Protein AF-A0A953N5P9-F1 (afdb_monomer_lite)

pLDDT: mean 90.82, std 10.81, range [41.5, 98.44]

Radius of gyration: 14.84 Å; chains: 1; bounding box: 45×31×37 Å

Foldseek 3Di:
DPPLDPCQPDCVVVLLCCCVPNDPVSNVVSLVSLLVCVLVNVLSLLPPPDPVRSVSSLVRRQQERVADLVSVQVNQQDPSDDCVVDQWDFWPVRRIDHDVVLVSQCNRPHVVSVVSSCNGPVDD

Secondary structure (DSSP, 8-state):
------TTTTSHHHHHHHHHHS-HHHHHHHHHHHHHTHHHHHHHHHH---HHHHHHHIIIIIHHH---HHHHHHHHTSTTS-GGGSS-EE-TTS-EE-HHHHHHHTT-S-HHHHHHHHHHH---

Sequence (124 aa):
MSPKLDIAIQDTMDAIKILEEGGAEEKVSIINEIKVQMVDILNHFIDCTWGAHYMTLFNKMIIPYLDDPKVLQFVLNGPIIDDSKGNVFRGKSGTKMYKELYFYLMRVEAERIRDFLFIEFNRT

Structure (mmCIF, N/CA/C/O backbone):
data_AF-A0A953N5P9-F1
#
_entry.id   AF-A0A953N5P9-F1
#
loop_
_atom_site.group_PDB
_atom_site.id
_atom_site.type_symbol
_atom_site.label_atom_id
_atom_site.label_alt_id
_atom_site.label_comp_id
_atom_site.label_asym_id
_atom_site.label_entity_id
_atom_site.label_seq_id
_atom_site.pdbx_PDB_ins_code
_atom_site.Cartn_x
_atom_site.Cartn_y
_atom_site.Cartn_z
_atom_site.occupancy
_atom_site.B_iso_or_equiv
_atom_site.auth_seq_id
_atom_site.auth_comp_id
_atom_site.auth_asym_id
_atom_site.auth_atom_id
_atom_site.pdbx_PDB_model_num
ATOM 1 N N . MET A 1 1 ? -26.684 2.953 2.535 1.00 41.50 1 MET A N 1
ATOM 2 C CA . MET A 1 1 ? -25.291 3.065 2.063 1.00 41.50 1 MET A CA 1
ATOM 3 C C . MET A 1 1 ? -24.669 4.186 2.866 1.00 41.50 1 MET A C 1
ATOM 5 O O . MET A 1 1 ? -25.138 5.309 2.736 1.00 41.50 1 MET A O 1
ATOM 9 N N . SER A 1 2 ? -23.742 3.876 3.773 1.00 41.94 2 SER A N 1
ATOM 10 C CA . SER A 1 2 ? -22.963 4.918 4.452 1.00 41.94 2 SER A CA 1
ATOM 11 C C . SER A 1 2 ? -22.147 5.679 3.400 1.00 41.94 2 SER A C 1
ATOM 13 O O . SER A 1 2 ? -21.755 5.053 2.409 1.00 41.94 2 SER A O 1
ATOM 15 N N . PRO A 1 3 ? -21.933 6.997 3.546 1.00 48.09 3 PRO A N 1
ATOM 16 C CA . PRO A 1 3 ? -21.079 7.740 2.629 1.00 48.09 3 PRO A CA 1
ATOM 17 C C . PRO A 1 3 ? -19.710 7.060 2.592 1.00 48.09 3 PRO A C 1
ATOM 19 O O . PRO A 1 3 ? -19.132 6.781 3.641 1.00 48.09 3 PRO A O 1
ATOM 22 N N . LYS A 1 4 ? -19.234 6.728 1.392 1.00 63.53 4 LYS A N 1
ATOM 23 C CA . LYS A 1 4 ? -17.898 6.170 1.203 1.00 63.53 4 LYS A CA 1
ATOM 24 C C . LYS A 1 4 ? -16.922 7.320 1.464 1.00 63.53 4 LYS A C 1
ATOM 26 O O . LYS A 1 4 ? -16.944 8.281 0.701 1.00 63.53 4 LYS A O 1
ATOM 31 N N . LEU A 1 5 ? -16.177 7.268 2.568 1.00 72.75 5 LEU A N 1
ATOM 32 C CA . LEU A 1 5 ? -15.140 8.263 2.867 1.00 72.75 5 LEU A CA 1
ATOM 33 C C . LEU A 1 5 ? -14.090 8.220 1.753 1.00 72.75 5 LEU A C 1
ATOM 35 O O . LEU A 1 5 ? -13.732 7.132 1.325 1.00 72.75 5 LEU A O 1
ATOM 39 N N . ASP A 1 6 ? -13.579 9.349 1.285 1.00 80.94 6 ASP A N 1
ATOM 40 C CA . ASP A 1 6 ? -12.410 9.389 0.401 1.00 80.94 6 ASP A CA 1
ATOM 41 C C . ASP A 1 6 ? -11.151 9.538 1.260 1.00 80.94 6 ASP A C 1
ATOM 43 O O . ASP A 1 6 ? -10.611 10.632 1.451 1.00 80.94 6 ASP A O 1
ATOM 47 N N . ILE A 1 7 ? -10.701 8.417 1.837 1.00 81.00 7 ILE A N 1
ATOM 48 C CA . ILE A 1 7 ? -9.601 8.400 2.814 1.00 81.00 7 ILE A CA 1
ATOM 49 C C . ILE A 1 7 ? -8.280 8.820 2.165 1.00 81.00 7 ILE A C 1
ATOM 51 O O . ILE A 1 7 ? -7.410 9.369 2.843 1.00 81.00 7 ILE A O 1
ATOM 55 N N . ALA A 1 8 ? -8.111 8.573 0.866 1.00 75.38 8 ALA A N 1
ATOM 56 C CA . ALA A 1 8 ? -6.875 8.871 0.156 1.00 75.38 8 ALA A CA 1
ATOM 57 C C . ALA A 1 8 ? -6.668 10.382 -0.044 1.00 75.38 8 ALA A C 1
ATOM 59 O O . ALA A 1 8 ? -5.523 10.848 -0.025 1.00 75.38 8 ALA A O 1
ATOM 60 N N . ILE A 1 9 ? -7.752 11.148 -0.206 1.00 75.06 9 ILE A N 1
ATOM 61 C CA . ILE A 1 9 ? -7.673 12.537 -0.670 1.00 75.06 9 ILE A CA 1
ATOM 62 C C . ILE A 1 9 ? -8.207 13.530 0.363 1.00 75.06 9 ILE A C 1
ATOM 64 O O . ILE A 1 9 ? -7.490 14.465 0.720 1.00 75.06 9 ILE A O 1
ATOM 68 N N . GLN A 1 10 ? -9.442 13.357 0.836 1.00 77.94 10 GLN A N 1
ATOM 69 C CA . GLN A 1 10 ? -10.153 14.407 1.576 1.00 77.94 10 GLN A CA 1
ATOM 70 C C . GLN A 1 10 ? -10.390 14.054 3.046 1.00 77.94 10 GLN A C 1
ATOM 72 O O . GLN A 1 10 ? -10.269 14.920 3.912 1.00 77.94 10 GLN A O 1
ATOM 77 N N . ASP A 1 11 ? -10.613 12.774 3.337 1.00 86.12 11 ASP A N 1
ATOM 78 C CA . ASP A 1 11 ? -11.067 12.308 4.650 1.00 86.12 11 ASP A CA 1
ATOM 79 C C . ASP A 1 11 ? -9.939 11.646 5.464 1.00 86.12 11 ASP A C 1
ATOM 81 O O . ASP A 1 11 ? -10.182 10.995 6.482 1.00 86.12 11 ASP A O 1
ATOM 85 N N . THR A 1 12 ? -8.675 11.817 5.046 1.00 87.44 12 THR A N 1
ATOM 86 C CA . THR A 1 12 ? -7.506 11.235 5.731 1.00 87.44 12 THR A CA 1
ATOM 87 C C . THR A 1 12 ? -7.461 11.621 7.211 1.00 87.44 12 THR A C 1
ATOM 89 O O . THR A 1 12 ? -7.196 10.776 8.065 1.00 87.44 12 THR A O 1
ATOM 92 N N . MET A 1 13 ? -7.724 12.891 7.533 1.00 90.44 13 MET A N 1
ATOM 93 C CA . MET A 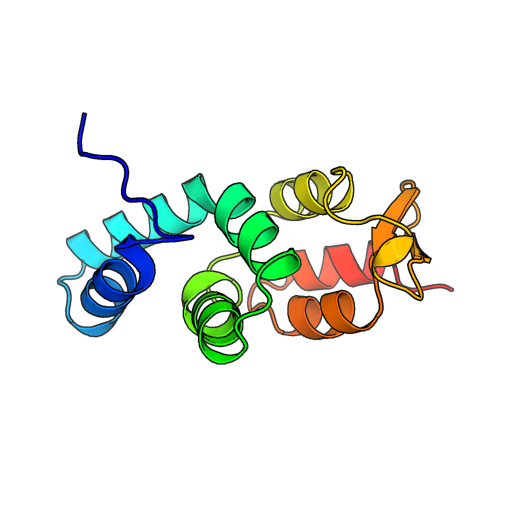1 13 ? -7.651 13.393 8.910 1.00 90.44 13 MET A CA 1
ATOM 94 C C . MET A 1 13 ? -8.793 12.872 9.786 1.00 90.44 13 MET A C 1
ATOM 96 O O . MET A 1 13 ? -8.557 12.550 10.949 1.00 90.44 13 MET A O 1
ATOM 100 N N . ASP A 1 14 ? -9.994 12.725 9.228 1.00 91.50 14 ASP A N 1
ATOM 101 C CA . ASP A 1 14 ? -11.136 12.150 9.943 1.00 91.50 14 ASP A CA 1
ATOM 102 C C . ASP A 1 14 ? -10.893 10.668 10.245 1.00 91.50 14 ASP A C 1
ATOM 104 O O . ASP A 1 14 ? -11.099 10.218 11.374 1.00 91.50 14 ASP A O 1
ATOM 108 N N . ALA A 1 15 ? -10.348 9.925 9.276 1.00 92.12 15 ALA A N 1
ATOM 109 C CA . ALA A 1 15 ? -9.941 8.540 9.480 1.00 92.12 15 ALA A CA 1
ATOM 110 C C . ALA A 1 15 ? -8.881 8.413 10.590 1.00 92.12 15 ALA A C 1
ATOM 112 O O . ALA A 1 15 ? -9.010 7.559 11.468 1.00 92.12 15 ALA A O 1
ATOM 113 N N . ILE A 1 16 ? -7.863 9.284 10.602 1.00 92.94 16 ILE A N 1
ATOM 114 C CA . ILE A 1 16 ? -6.832 9.305 11.657 1.00 92.94 16 ILE A CA 1
ATOM 115 C C . ILE A 1 16 ? -7.449 9.601 13.019 1.00 92.94 16 ILE A C 1
ATOM 117 O O . ILE A 1 16 ? -7.143 8.908 13.988 1.00 92.94 16 ILE A O 1
ATOM 121 N N . LYS A 1 17 ? -8.346 10.585 13.096 1.00 93.75 17 LYS A N 1
ATOM 122 C CA . LYS A 1 17 ? -9.017 10.931 14.346 1.00 93.75 17 LYS A CA 1
ATOM 123 C C . LYS A 1 17 ? -9.781 9.735 14.917 1.00 93.75 17 LYS A C 1
ATOM 125 O O . LYS A 1 17 ? -9.650 9.442 16.100 1.00 93.75 17 LYS A O 1
ATOM 130 N N . ILE A 1 18 ? -10.518 8.997 14.084 1.00 93.31 18 ILE A N 1
ATOM 131 C CA . ILE A 1 18 ? -11.227 7.783 14.521 1.00 93.31 18 ILE A CA 1
ATOM 132 C C . ILE A 1 18 ? -10.234 6.702 14.977 1.00 93.31 18 ILE A C 1
ATOM 134 O O . ILE A 1 18 ? -10.443 6.070 16.013 1.00 93.31 18 ILE A O 1
ATOM 138 N N . LEU A 1 19 ? -9.131 6.500 14.250 1.00 94.19 19 LEU A N 1
ATOM 139 C CA . LEU A 1 19 ? -8.094 5.532 14.628 1.00 94.19 19 LEU A CA 1
ATOM 140 C C . LEU A 1 19 ? -7.455 5.845 15.989 1.00 94.19 19 LEU A C 1
ATOM 142 O O . LEU A 1 19 ? -7.158 4.927 16.760 1.00 94.19 19 LEU A O 1
ATOM 146 N N . GLU A 1 20 ? -7.247 7.121 16.301 1.00 94.25 20 GLU A N 1
ATOM 147 C CA . GLU A 1 20 ? -6.598 7.563 17.536 1.00 94.25 20 GLU A CA 1
ATOM 148 C C . GLU A 1 20 ? -7.592 7.613 18.704 1.00 94.25 20 GLU A C 1
ATOM 150 O O . GLU A 1 20 ? -7.361 6.981 19.740 1.00 94.25 20 GLU A O 1
ATOM 155 N N . GLU A 1 21 ? -8.743 8.253 18.505 1.00 95.88 21 GLU A N 1
ATOM 156 C CA . GLU A 1 21 ? -9.667 8.663 19.571 1.00 95.88 21 GLU A CA 1
ATOM 157 C C . GLU A 1 21 ? -10.978 7.860 19.613 1.00 95.88 21 GLU A C 1
ATOM 159 O O . GLU A 1 21 ? -11.671 7.883 20.629 1.00 95.88 21 GLU A O 1
ATOM 164 N N . GLY A 1 22 ? -11.329 7.153 18.534 1.00 93.12 22 GLY A N 1
ATOM 165 C CA . GLY A 1 22 ? -12.621 6.474 18.392 1.00 93.12 22 GLY A CA 1
ATOM 166 C C . GLY A 1 22 ? -12.824 5.283 19.333 1.00 93.12 22 GLY A C 1
ATOM 167 O O . GLY A 1 22 ? -11.883 4.717 19.896 1.00 93.12 22 GLY A O 1
ATOM 168 N N . GLY A 1 23 ? -14.077 4.856 19.480 1.00 95.25 23 GLY A N 1
ATOM 169 C CA . GLY A 1 23 ? -14.431 3.619 20.175 1.00 95.25 23 GLY A CA 1
ATOM 170 C C . GLY A 1 23 ? -13.974 2.367 19.415 1.00 95.25 23 GLY A C 1
ATOM 171 O O . GLY A 1 23 ? -13.660 2.416 18.227 1.00 95.25 23 GLY A O 1
ATOM 172 N N . ALA A 1 24 ? -13.959 1.208 20.080 1.00 95.81 24 ALA A N 1
ATOM 173 C CA . ALA A 1 24 ? -13.504 -0.046 19.465 1.00 95.81 24 ALA A CA 1
ATOM 174 C C . ALA A 1 24 ? -14.269 -0.396 18.171 1.00 95.81 24 ALA A C 1
ATOM 176 O O . ALA A 1 24 ? -13.655 -0.792 17.183 1.00 95.81 24 ALA A O 1
ATOM 177 N N . GLU A 1 25 ? -15.590 -0.204 18.155 1.00 95.19 25 GLU A N 1
ATOM 178 C CA . GLU A 1 25 ? -16.430 -0.464 16.978 1.00 95.19 25 GLU A CA 1
ATOM 179 C C . GLU A 1 25 ? -16.124 0.498 15.821 1.00 95.19 25 GLU A C 1
ATOM 181 O O . GLU A 1 25 ? -15.988 0.066 14.676 1.00 95.19 25 GLU A O 1
ATOM 186 N N . GLU A 1 26 ? -15.931 1.786 16.118 1.00 92.69 26 GLU A N 1
ATOM 187 C CA . GLU A 1 26 ? -15.573 2.800 15.120 1.00 92.69 26 GLU A CA 1
ATOM 188 C C . GLU A 1 26 ? -14.191 2.516 14.521 1.00 92.69 26 GLU A C 1
ATOM 190 O O . GLU A 1 26 ? -14.022 2.579 13.302 1.00 92.69 26 GLU A O 1
ATOM 195 N N . LYS A 1 27 ? -13.223 2.112 15.358 1.00 94.88 27 LYS A N 1
ATOM 196 C CA . LYS A 1 27 ? -11.885 1.701 14.911 1.00 94.88 27 LYS A CA 1
ATOM 197 C C . LYS A 1 27 ? -11.945 0.493 13.980 1.00 94.88 27 LYS A C 1
ATOM 199 O O . LYS A 1 27 ? -11.308 0.497 12.932 1.00 94.88 27 LYS A O 1
ATOM 204 N N . VAL A 1 28 ? -12.728 -0.531 14.320 1.00 95.56 28 VAL A N 1
ATOM 205 C CA . VAL A 1 28 ? -12.913 -1.695 13.438 1.00 95.56 28 VAL A CA 1
ATOM 206 C C . VAL A 1 28 ? -13.543 -1.272 12.111 1.00 95.56 28 VAL A C 1
ATOM 208 O O . VAL A 1 28 ? -13.087 -1.702 11.051 1.00 95.56 28 VAL A O 1
ATOM 211 N N . SER A 1 29 ? -14.554 -0.402 12.156 1.00 93.94 29 SER A N 1
ATOM 212 C CA . SER A 1 29 ? -1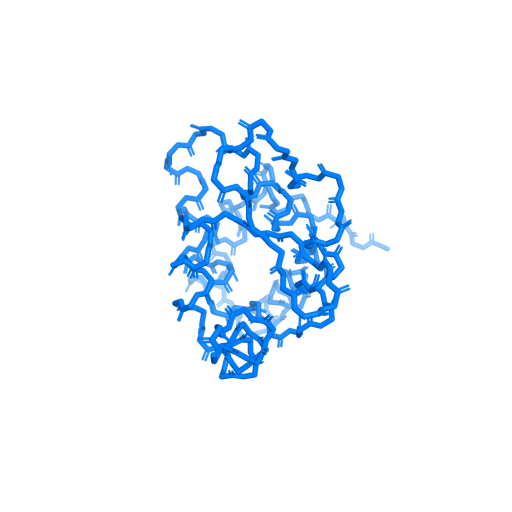5.213 0.103 10.952 1.00 93.94 29 SER A CA 1
ATOM 213 C C . SER A 1 29 ? -14.240 0.852 10.040 1.00 93.94 29 SER A C 1
ATOM 215 O O . SER A 1 29 ? -14.183 0.551 8.848 1.00 93.94 29 SER A O 1
ATOM 217 N N . ILE A 1 30 ? -13.445 1.787 10.575 1.00 94.88 30 ILE A N 1
ATOM 218 C CA . ILE A 1 30 ? -12.516 2.573 9.751 1.00 94.88 30 ILE A CA 1
ATOM 219 C C . ILE A 1 30 ? -11.358 1.723 9.217 1.00 94.88 30 ILE A C 1
ATOM 221 O O . ILE A 1 30 ? -10.964 1.894 8.069 1.00 94.88 30 ILE A O 1
ATOM 225 N N . ILE A 1 31 ? -10.857 0.748 9.987 1.00 96.00 31 ILE A N 1
ATOM 226 C CA . ILE A 1 31 ? -9.827 -0.191 9.511 1.00 96.00 31 ILE A CA 1
ATOM 227 C C . ILE A 1 31 ? -10.342 -0.993 8.314 1.00 96.00 31 ILE A C 1
ATOM 229 O O . ILE A 1 31 ? -9.622 -1.166 7.330 1.00 96.00 31 ILE A O 1
ATOM 233 N N . ASN A 1 32 ? -11.585 -1.473 8.375 1.00 95.19 32 ASN A N 1
ATOM 234 C CA . ASN A 1 32 ? -12.183 -2.195 7.256 1.00 95.19 32 ASN A CA 1
ATOM 235 C C . ASN A 1 32 ? -12.322 -1.299 6.020 1.00 95.19 32 ASN A C 1
ATOM 237 O O . ASN A 1 32 ? -12.003 -1.742 4.919 1.00 95.19 32 ASN A O 1
ATOM 241 N N . GLU A 1 33 ? -12.721 -0.040 6.199 1.00 94.44 33 GLU A N 1
ATOM 242 C CA . GLU A 1 33 ? -12.817 0.921 5.097 1.00 94.44 33 GLU A CA 1
ATOM 243 C C . GLU A 1 33 ? -11.443 1.204 4.464 1.00 94.44 33 GLU A C 1
ATOM 245 O O . GLU A 1 33 ? -11.303 1.147 3.243 1.00 94.44 33 GLU A O 1
ATOM 250 N N . ILE A 1 34 ? -10.398 1.393 5.281 1.00 95.62 34 ILE A N 1
ATOM 251 C CA . ILE A 1 34 ? -9.011 1.558 4.812 1.00 95.62 34 ILE A CA 1
ATOM 252 C C . ILE A 1 34 ? -8.577 0.360 3.963 1.00 95.62 34 ILE A C 1
ATOM 254 O O . ILE A 1 34 ? -7.998 0.536 2.892 1.00 95.62 34 ILE A O 1
ATOM 258 N N . LYS A 1 35 ? -8.868 -0.867 4.410 1.00 96.19 35 LYS A N 1
ATOM 259 C CA . LYS A 1 35 ? -8.518 -2.082 3.658 1.00 96.19 35 LYS A CA 1
ATOM 260 C C . LYS A 1 35 ? -9.279 -2.186 2.339 1.00 96.19 35 LYS A C 1
ATOM 262 O O . LYS A 1 35 ? -8.682 -2.551 1.328 1.00 96.19 35 LYS A O 1
ATOM 267 N N . VAL A 1 36 ? -10.565 -1.834 2.326 1.00 95.19 36 VAL A N 1
ATOM 268 C CA . VAL A 1 36 ? -11.386 -1.799 1.103 1.00 95.19 36 VAL A CA 1
ATOM 269 C C . VAL A 1 36 ? -10.845 -0.779 0.097 1.00 95.19 36 VAL A C 1
ATOM 271 O O . VAL A 1 36 ? -10.853 -1.046 -1.103 1.00 95.19 36 VAL A O 1
ATOM 274 N N . GLN A 1 37 ? -10.337 0.358 0.572 1.00 95.31 37 GLN A N 1
ATOM 275 C CA . GLN A 1 37 ? -9.785 1.433 -0.259 1.00 95.31 37 GLN A CA 1
ATOM 276 C C . GLN A 1 37 ? -8.273 1.337 -0.486 1.00 95.31 37 GLN A C 1
ATOM 278 O O . GLN A 1 37 ? -7.671 2.251 -1.044 1.00 95.31 37 GLN A O 1
ATOM 283 N N . MET A 1 38 ? -7.627 0.240 -0.082 1.00 97.44 38 MET A N 1
ATOM 284 C CA . MET A 1 38 ? -6.165 0.143 -0.093 1.00 97.44 38 MET A CA 1
ATOM 285 C C . MET A 1 38 ? -5.556 0.338 -1.493 1.00 97.44 38 MET A C 1
ATOM 287 O O . MET A 1 38 ? -4.465 0.886 -1.615 1.00 97.44 38 MET A O 1
ATOM 291 N N . VAL A 1 39 ? -6.269 -0.049 -2.557 1.00 96.50 39 VAL A N 1
ATOM 292 C CA . VAL A 1 39 ? -5.859 0.227 -3.947 1.00 96.50 39 VAL A CA 1
ATOM 293 C C . VAL A 1 39 ? -5.764 1.733 -4.209 1.00 96.50 39 VAL A C 1
ATOM 295 O O . VAL A 1 39 ? -4.747 2.200 -4.718 1.00 96.50 39 VAL A O 1
ATOM 298 N N . ASP A 1 40 ? -6.793 2.493 -3.832 1.00 95.38 40 ASP A N 1
ATOM 299 C CA . ASP A 1 40 ? -6.859 3.942 -4.047 1.00 95.38 40 ASP A CA 1
ATOM 300 C C . ASP A 1 40 ? -5.825 4.672 -3.180 1.00 95.38 40 ASP A C 1
ATOM 302 O O . ASP A 1 40 ? -5.115 5.553 -3.663 1.00 95.38 40 ASP A O 1
ATOM 306 N N . ILE A 1 41 ? -5.653 4.231 -1.928 1.00 96.31 41 ILE A N 1
ATOM 307 C CA . ILE A 1 41 ? -4.633 4.749 -1.005 1.00 96.31 41 ILE A CA 1
ATOM 308 C C . ILE A 1 41 ? -3.221 4.538 -1.569 1.00 96.31 41 ILE A C 1
ATOM 310 O O . ILE A 1 41 ? -2.405 5.459 -1.530 1.00 96.31 41 ILE A O 1
ATOM 314 N N . LEU A 1 42 ? -2.918 3.349 -2.103 1.00 97.31 42 LEU A N 1
ATOM 315 C CA . LEU A 1 42 ? -1.609 3.058 -2.694 1.00 97.31 42 LEU A CA 1
ATOM 316 C C . LEU A 1 42 ? -1.363 3.852 -3.977 1.00 97.31 42 LEU A C 1
ATOM 318 O O . LEU A 1 42 ? -0.276 4.401 -4.143 1.00 97.31 42 LEU A O 1
ATOM 322 N N . ASN A 1 43 ? -2.360 3.938 -4.860 1.00 95.69 43 ASN A N 1
ATOM 323 C CA . ASN A 1 43 ? -2.273 4.754 -6.069 1.00 95.69 43 ASN A CA 1
ATOM 324 C C . ASN A 1 43 ? -1.975 6.214 -5.713 1.00 95.69 43 ASN A C 1
ATOM 326 O O . ASN A 1 43 ? -1.013 6.793 -6.217 1.00 95.69 43 ASN A O 1
ATOM 330 N N . HIS A 1 44 ? -2.739 6.786 -4.778 1.00 94.44 44 HIS A N 1
ATOM 331 C CA . HIS A 1 44 ? -2.519 8.157 -4.331 1.00 94.44 44 HIS A CA 1
ATOM 332 C C . HIS A 1 44 ? -1.154 8.331 -3.670 1.00 94.44 44 HIS A C 1
ATOM 334 O O . HIS A 1 44 ? -0.463 9.295 -3.966 1.00 94.44 44 HIS A O 1
ATOM 340 N N . PHE A 1 45 ? -0.705 7.394 -2.833 1.00 95.25 45 PHE A N 1
ATOM 341 C CA . PHE A 1 45 ? 0.635 7.441 -2.241 1.00 95.25 45 PHE A CA 1
ATOM 342 C C . PHE A 1 45 ? 1.756 7.485 -3.297 1.00 95.25 45 PHE A C 1
ATOM 344 O O . PHE A 1 45 ? 2.721 8.224 -3.116 1.00 95.25 45 PHE A O 1
ATOM 351 N N . ILE A 1 46 ? 1.630 6.735 -4.397 1.00 94.12 46 ILE A N 1
ATOM 352 C CA . ILE A 1 46 ? 2.644 6.669 -5.467 1.00 94.12 46 ILE A CA 1
ATOM 353 C C . ILE A 1 46 ? 2.679 7.952 -6.323 1.00 94.12 46 ILE A C 1
ATOM 355 O O . ILE A 1 46 ? 3.744 8.331 -6.826 1.00 94.12 46 ILE A O 1
ATOM 359 N N . ASP A 1 47 ? 1.539 8.623 -6.504 1.00 92.50 47 ASP A N 1
ATOM 360 C CA . ASP A 1 47 ? 1.435 9.845 -7.319 1.00 92.50 47 ASP A CA 1
ATOM 361 C C . ASP A 1 47 ? 1.482 11.151 -6.522 1.00 92.50 47 ASP A C 1
ATOM 363 O O . ASP A 1 47 ? 1.775 12.209 -7.084 1.00 92.50 47 ASP A O 1
ATOM 367 N N . CYS A 1 48 ? 1.230 11.107 -5.215 1.00 90.56 48 CYS A N 1
ATOM 368 C CA . CYS A 1 48 ? 1.183 12.299 -4.386 1.00 90.56 48 CYS A CA 1
ATOM 369 C C . CYS A 1 48 ? 2.569 12.946 -4.265 1.00 90.56 48 CYS A C 1
ATOM 371 O O . CYS A 1 48 ? 3.524 12.366 -3.755 1.00 90.56 48 CYS A O 1
ATOM 373 N N . THR A 1 49 ? 2.659 14.209 -4.677 1.00 89.00 49 THR A N 1
ATOM 374 C CA . THR A 1 49 ? 3.882 15.020 -4.592 1.00 89.00 49 THR A CA 1
ATOM 375 C C . THR A 1 49 ? 3.991 15.804 -3.282 1.00 89.00 49 THR A C 1
ATOM 377 O O . THR A 1 49 ? 5.027 16.407 -2.994 1.00 89.00 49 THR A O 1
ATOM 380 N N . TRP A 1 50 ? 2.939 15.802 -2.454 1.00 91.69 50 TRP A N 1
ATOM 381 C CA . TRP A 1 50 ? 2.933 16.509 -1.180 1.00 91.69 50 TRP A CA 1
ATOM 382 C C . TRP A 1 50 ? 3.521 15.643 -0.060 1.00 91.69 50 TRP A C 1
ATOM 384 O O . TRP A 1 50 ? 2.833 14.822 0.545 1.00 91.69 50 TRP A O 1
ATOM 394 N N . GLY A 1 51 ? 4.799 15.903 0.244 1.00 88.50 51 GLY A N 1
ATOM 395 C CA . GLY A 1 51 ? 5.611 15.276 1.300 1.00 88.50 51 GLY A CA 1
ATOM 396 C C . GLY A 1 51 ? 4.856 14.826 2.550 1.00 88.50 51 GLY A C 1
ATOM 397 O O . GLY A 1 51 ? 4.856 13.653 2.919 1.00 88.50 51 GLY A O 1
ATOM 398 N N . ALA A 1 52 ? 4.214 15.785 3.218 1.00 90.50 52 ALA A N 1
ATOM 399 C CA . ALA A 1 52 ? 3.542 15.542 4.489 1.00 90.50 52 ALA A CA 1
ATOM 400 C C . ALA A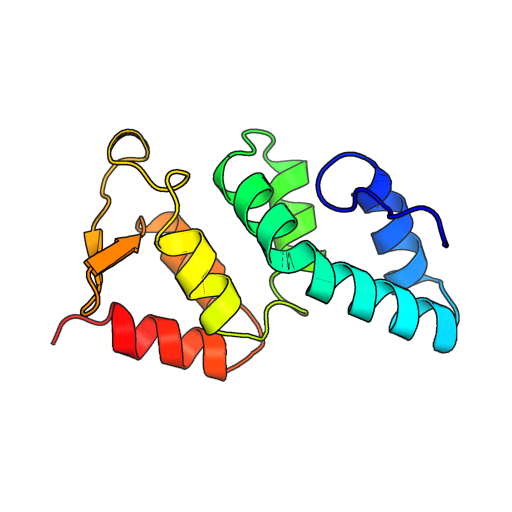 1 52 ? 2.339 14.595 4.349 1.00 90.50 52 ALA A C 1
ATOM 402 O O . ALA A 1 52 ? 2.113 13.758 5.224 1.00 90.50 52 ALA A O 1
ATOM 403 N N . HIS A 1 53 ? 1.590 14.697 3.248 1.00 90.94 53 HIS A N 1
ATOM 404 C CA . HIS A 1 53 ? 0.381 13.905 3.021 1.00 90.94 53 HIS A CA 1
ATOM 405 C C . HIS A 1 53 ? 0.701 12.447 2.729 1.00 90.94 53 HIS A C 1
ATOM 407 O O . HIS A 1 53 ? 0.207 11.563 3.429 1.00 90.94 53 HIS A O 1
ATOM 413 N N . TYR A 1 54 ? 1.589 12.176 1.766 1.00 90.12 54 TYR A N 1
ATOM 414 C CA . TYR A 1 54 ? 1.926 10.791 1.434 1.00 90.12 54 TYR A CA 1
ATOM 415 C C . TYR A 1 54 ? 2.616 10.088 2.610 1.00 90.12 54 TYR A C 1
ATOM 417 O O . TYR A 1 54 ? 2.356 8.913 2.855 1.00 90.12 54 TYR A O 1
ATOM 425 N N . MET A 1 55 ? 3.435 10.797 3.400 1.00 94.75 55 MET A N 1
ATOM 426 C CA . MET A 1 55 ? 4.042 10.222 4.606 1.00 94.75 55 MET A CA 1
ATOM 427 C C . MET A 1 55 ? 3.006 9.920 5.688 1.00 94.75 55 MET A C 1
ATOM 429 O O . MET A 1 55 ? 3.144 8.934 6.413 1.00 94.75 55 MET A O 1
ATOM 433 N N . THR A 1 56 ? 1.966 10.745 5.796 1.00 93.88 56 THR A N 1
ATOM 434 C CA . THR A 1 56 ? 0.866 10.529 6.739 1.00 93.88 56 THR A CA 1
ATOM 435 C C . THR A 1 56 ? 0.065 9.292 6.344 1.00 93.88 56 THR A C 1
ATOM 437 O O . THR A 1 56 ? -0.086 8.388 7.165 1.00 93.88 56 THR A O 1
ATOM 440 N N . LEU A 1 57 ? -0.343 9.186 5.075 1.00 94.31 57 LEU A N 1
ATOM 441 C CA . LEU A 1 57 ? -0.989 7.983 4.541 1.00 94.31 57 LEU A CA 1
ATOM 442 C C . LEU A 1 57 ? -0.121 6.742 4.725 1.00 94.31 57 LEU A C 1
ATOM 444 O O . LEU A 1 57 ? -0.601 5.702 5.173 1.00 94.31 57 LEU A O 1
ATOM 448 N N . PHE A 1 58 ? 1.173 6.852 4.435 1.00 96.69 58 PHE A N 1
ATOM 449 C CA . PHE A 1 58 ? 2.082 5.727 4.560 1.00 96.69 58 PHE A CA 1
ATOM 450 C C . PHE A 1 58 ? 2.189 5.226 6.001 1.00 96.69 58 PHE A C 1
ATOM 452 O O . PHE A 1 58 ? 1.979 4.044 6.261 1.00 96.69 58 PHE A O 1
ATOM 459 N N . ASN A 1 59 ? 2.465 6.122 6.949 1.00 96.81 59 ASN A N 1
ATOM 460 C CA . ASN A 1 59 ? 2.685 5.741 8.342 1.00 96.81 59 ASN A CA 1
ATOM 461 C C . ASN A 1 59 ? 1.393 5.341 9.070 1.00 96.81 59 ASN A C 1
ATOM 463 O O . ASN A 1 59 ? 1.451 4.505 9.966 1.00 96.81 59 ASN A O 1
ATOM 467 N N . LYS A 1 60 ? 0.248 5.945 8.727 1.00 96.12 60 LYS A N 1
ATOM 468 C CA . LYS A 1 60 ? -1.020 5.732 9.444 1.00 96.12 60 LYS A CA 1
ATOM 469 C C . LYS A 1 60 ? -1.931 4.701 8.786 1.00 96.12 60 LYS A C 1
ATOM 471 O O . LYS A 1 60 ? -2.724 4.098 9.496 1.00 96.12 60 LYS A O 1
ATOM 476 N N . MET A 1 61 ? -1.813 4.487 7.473 1.00 95.62 61 MET A N 1
ATOM 477 C CA . MET A 1 61 ? -2.724 3.618 6.718 1.00 95.62 61 MET A CA 1
ATOM 478 C C . MET A 1 61 ? -2.003 2.433 6.072 1.00 95.62 61 MET A C 1
ATOM 480 O O . MET A 1 61 ? -2.402 1.289 6.266 1.00 95.62 61 MET A O 1
ATOM 484 N N . ILE A 1 62 ? -0.925 2.681 5.324 1.00 98.00 62 ILE A N 1
ATOM 485 C CA . ILE A 1 62 ? -0.261 1.624 4.544 1.00 98.00 62 ILE A CA 1
ATOM 486 C C . ILE A 1 62 ? 0.535 0.687 5.455 1.00 98.00 62 ILE A C 1
ATOM 488 O O . ILE A 1 62 ? 0.325 -0.520 5.399 1.00 98.00 62 ILE A O 1
ATOM 492 N N . ILE A 1 63 ? 1.415 1.215 6.313 1.00 98.19 63 ILE A N 1
ATOM 493 C CA . ILE A 1 63 ? 2.236 0.396 7.221 1.00 98.19 63 ILE A CA 1
ATOM 494 C C . ILE A 1 63 ? 1.392 -0.585 8.057 1.00 98.19 63 ILE A C 1
ATOM 496 O O . ILE A 1 63 ? 1.704 -1.777 8.017 1.00 98.19 63 ILE A O 1
ATOM 500 N N . PRO A 1 64 ? 0.349 -0.134 8.781 1.00 98.00 64 PRO A N 1
ATOM 501 C CA . PRO A 1 64 ? -0.405 -1.017 9.670 1.00 98.00 64 PRO A CA 1
ATOM 502 C C . PRO A 1 64 ? -1.466 -1.872 8.963 1.00 98.00 64 PRO A C 1
ATOM 504 O O . PRO A 1 64 ? -1.840 -2.923 9.485 1.00 98.00 64 PRO A O 1
ATOM 507 N N . TYR A 1 65 ? -1.990 -1.444 7.804 1.00 98.12 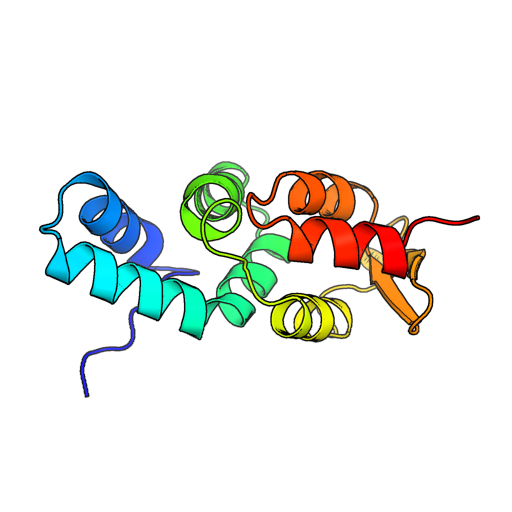65 TYR A N 1
ATOM 508 C CA . TYR A 1 65 ? -3.194 -2.064 7.230 1.00 98.12 65 TYR A CA 1
ATOM 509 C C . TYR A 1 65 ? -3.041 -2.626 5.819 1.00 98.12 65 TYR A C 1
ATOM 511 O O . TYR A 1 65 ? -3.927 -3.374 5.399 1.00 98.12 65 TYR A O 1
ATOM 519 N N . LEU A 1 66 ? -1.950 -2.347 5.091 1.00 98.44 66 LEU A N 1
ATOM 520 C CA . LEU A 1 66 ? -1.664 -3.091 3.864 1.00 98.44 66 LEU A CA 1
ATOM 521 C C . LEU A 1 66 ? -1.294 -4.518 4.243 1.00 98.44 66 LEU A C 1
ATOM 523 O O . LEU A 1 66 ? -0.216 -4.780 4.774 1.00 98.44 66 LEU A O 1
ATOM 527 N N . ASP A 1 67 ? -2.193 -5.447 3.951 1.00 98.06 67 ASP A N 1
ATOM 528 C CA . ASP A 1 67 ? -1.996 -6.830 4.325 1.00 98.06 67 ASP A CA 1
ATOM 529 C C . ASP A 1 67 ? -2.175 -7.800 3.151 1.00 98.06 67 ASP A C 1
ATOM 531 O O . ASP A 1 67 ? -1.564 -8.852 3.201 1.00 98.06 67 ASP A O 1
ATOM 535 N N . ASP A 1 68 ? -2.906 -7.504 2.079 1.00 98.00 68 ASP A N 1
ATOM 536 C CA . ASP A 1 68 ? -3.096 -8.445 0.962 1.00 98.00 68 ASP A CA 1
ATOM 537 C C . ASP A 1 68 ? -2.039 -8.281 -0.161 1.00 98.00 68 ASP A C 1
ATOM 539 O O . ASP A 1 68 ? -2.040 -7.264 -0.864 1.00 98.00 68 ASP A O 1
ATOM 543 N N . PRO A 1 69 ? -1.168 -9.285 -0.416 1.00 97.50 69 PRO A N 1
ATOM 544 C CA . PRO A 1 69 ? -0.210 -9.237 -1.521 1.00 97.50 69 PRO A CA 1
ATOM 545 C C . PRO A 1 69 ? -0.854 -9.083 -2.900 1.00 97.50 69 PRO A C 1
ATOM 547 O O . PRO A 1 69 ? -0.239 -8.506 -3.792 1.00 97.50 69 PRO A O 1
ATOM 550 N N . LYS A 1 70 ? -2.086 -9.570 -3.096 1.00 97.00 70 LYS A N 1
ATOM 551 C CA . LYS A 1 70 ? -2.796 -9.437 -4.377 1.00 97.00 70 LYS A CA 1
ATOM 552 C C . LYS A 1 70 ? -3.200 -7.994 -4.646 1.00 97.00 70 LYS A C 1
ATOM 554 O O . LYS A 1 70 ? -3.118 -7.557 -5.789 1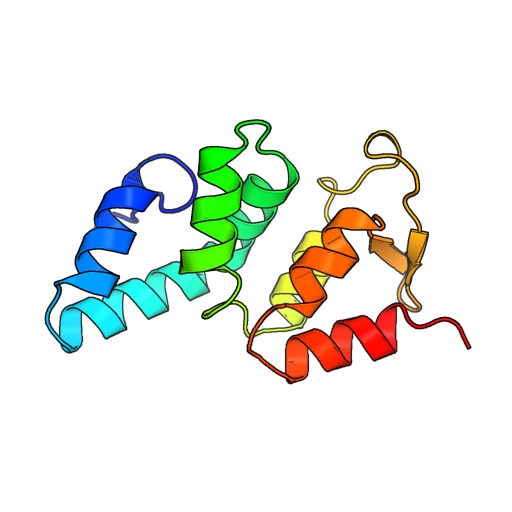.00 97.00 70 LYS A O 1
ATOM 559 N N . VAL A 1 71 ? -3.593 -7.255 -3.606 1.00 97.94 71 VAL A N 1
ATOM 560 C CA . VAL A 1 71 ? -3.884 -5.816 -3.702 1.00 97.94 71 VAL A CA 1
ATOM 561 C C . VAL A 1 71 ? -2.625 -5.062 -4.109 1.00 97.94 71 VAL A C 1
ATOM 563 O O . VAL A 1 71 ? -2.656 -4.276 -5.054 1.00 97.94 71 VAL A O 1
ATOM 566 N N . LEU A 1 72 ? -1.499 -5.356 -3.455 1.00 97.56 72 LEU A N 1
ATOM 567 C CA . LEU A 1 72 ? -0.229 -4.737 -3.812 1.00 97.56 72 LEU A CA 1
ATOM 568 C C . LEU A 1 72 ? 0.183 -5.090 -5.249 1.00 97.56 72 LEU A C 1
ATOM 570 O O . LEU A 1 72 ? 0.474 -4.199 -6.040 1.00 97.56 72 LEU A O 1
ATOM 574 N N . GLN A 1 73 ? 0.159 -6.371 -5.622 1.00 96.50 73 GLN A N 1
ATOM 575 C CA . GLN A 1 73 ? 0.503 -6.812 -6.975 1.00 96.50 73 GLN A CA 1
ATOM 576 C C . GLN A 1 73 ? -0.392 -6.166 -8.042 1.00 96.50 73 GLN A C 1
ATOM 578 O O . GLN A 1 73 ? 0.100 -5.794 -9.107 1.00 96.50 73 GLN A O 1
ATOM 583 N N . PHE A 1 74 ? -1.689 -6.010 -7.766 1.00 96.31 74 PHE A N 1
ATOM 584 C CA . PHE A 1 74 ? -2.620 -5.324 -8.658 1.00 96.31 74 PHE A CA 1
ATOM 585 C C . PHE A 1 74 ? -2.177 -3.880 -8.930 1.00 96.31 74 PHE A C 1
ATOM 587 O O . PHE A 1 74 ? -2.060 -3.493 -10.092 1.00 96.31 74 PHE A O 1
ATOM 594 N N . VAL A 1 75 ? -1.855 -3.114 -7.881 1.00 96.69 75 VAL A N 1
ATOM 595 C CA . VAL A 1 75 ? -1.380 -1.725 -8.010 1.00 96.69 75 VAL A CA 1
ATOM 596 C C . VAL A 1 75 ? -0.059 -1.653 -8.772 1.00 96.69 75 VAL A C 1
ATOM 598 O O . VAL A 1 75 ? 0.083 -0.853 -9.694 1.00 96.69 75 VAL A O 1
ATOM 601 N N . LEU A 1 76 ? 0.899 -2.520 -8.439 1.00 95.12 76 LEU A N 1
ATOM 602 C CA . LEU A 1 76 ? 2.227 -2.514 -9.059 1.00 95.12 76 LEU A CA 1
ATOM 603 C C . LEU A 1 76 ? 2.221 -2.933 -10.546 1.00 95.12 76 LEU A C 1
ATOM 605 O O . LEU A 1 76 ? 3.148 -2.611 -11.293 1.00 95.12 76 LEU A O 1
ATOM 609 N N . ASN A 1 77 ? 1.194 -3.664 -10.984 1.00 94.31 77 ASN A N 1
ATOM 610 C CA . ASN A 1 77 ? 0.946 -3.965 -12.397 1.00 94.31 77 ASN A CA 1
ATOM 611 C C . ASN A 1 77 ? 0.187 -2.849 -13.128 1.00 94.31 77 ASN A C 1
ATOM 613 O O . ASN A 1 77 ? 0.088 -2.877 -14.358 1.00 94.31 77 ASN A O 1
ATOM 617 N N . GLY A 1 78 ? -0.357 -1.885 -12.387 1.00 91.62 78 GLY A N 1
ATOM 618 C CA . GLY A 1 78 ? -1.090 -0.753 -12.925 1.00 91.62 78 GLY A CA 1
ATOM 619 C C . GLY A 1 78 ? -0.205 0.244 -13.683 1.00 91.62 78 GLY A C 1
ATOM 620 O O . GLY A 1 78 ? 1.028 0.173 -13.655 1.00 91.62 78 GLY A O 1
ATOM 621 N N . PRO A 1 79 ? -0.832 1.216 -14.367 1.00 90.62 79 PRO A N 1
ATOM 622 C CA . PRO A 1 79 ? -0.114 2.237 -15.124 1.00 90.62 79 PRO A CA 1
ATOM 623 C C . PRO A 1 79 ? 0.596 3.265 -14.232 1.00 90.62 79 PRO A C 1
ATOM 625 O O . PRO A 1 79 ? 1.462 3.971 -14.733 1.00 90.62 79 PRO A O 1
ATOM 628 N N . ILE A 1 80 ? 0.265 3.332 -12.935 1.00 90.25 80 ILE A N 1
ATOM 629 C CA . ILE A 1 80 ? 0.807 4.324 -11.990 1.00 90.25 80 ILE A CA 1
ATOM 630 C C . ILE A 1 80 ? 2.320 4.189 -11.769 1.00 90.25 80 ILE A C 1
ATOM 632 O O . ILE A 1 80 ? 3.000 5.145 -11.398 1.00 90.25 80 ILE A O 1
ATOM 636 N N . ILE A 1 81 ? 2.865 2.995 -12.027 1.00 89.88 81 ILE A N 1
ATOM 637 C CA . ILE A 1 81 ? 4.305 2.780 -12.121 1.00 89.88 81 ILE A CA 1
ATOM 638 C C . ILE A 1 81 ? 4.680 2.726 -13.598 1.00 89.88 81 ILE A C 1
ATOM 640 O O . ILE A 1 81 ? 4.495 1.722 -14.298 1.00 89.88 81 ILE A O 1
ATOM 644 N N . ASP A 1 82 ? 5.253 3.821 -14.068 1.00 84.75 82 ASP A N 1
ATOM 645 C CA . ASP A 1 82 ? 5.795 3.945 -15.410 1.00 84.75 82 ASP A CA 1
ATOM 646 C C . ASP A 1 82 ? 7.281 4.315 -15.383 1.00 84.75 82 ASP A C 1
ATOM 648 O O . ASP A 1 82 ? 7.851 4.665 -14.347 1.00 84.75 82 ASP A O 1
ATOM 652 N N . ASP A 1 83 ? 7.919 4.224 -16.547 1.00 79.19 83 ASP A N 1
ATOM 653 C CA . ASP A 1 83 ? 9.357 4.443 -16.677 1.00 79.19 83 ASP A CA 1
ATOM 654 C C . ASP A 1 83 ? 9.765 5.906 -16.389 1.00 79.19 83 ASP A C 1
ATOM 656 O O . ASP A 1 83 ? 10.949 6.177 -16.181 1.00 79.19 83 ASP A O 1
ATOM 660 N N . SER A 1 84 ? 8.808 6.846 -16.300 1.00 81.31 84 SER A N 1
ATOM 661 C CA . SER A 1 84 ? 9.069 8.244 -15.931 1.00 81.31 84 SER A CA 1
ATOM 662 C C . SER A 1 84 ? 9.399 8.415 -14.445 1.00 81.31 84 SER A C 1
ATOM 664 O O . SER A 1 84 ? 10.103 9.359 -14.086 1.00 81.31 84 SER A O 1
ATOM 666 N N . LYS A 1 85 ? 8.996 7.464 -13.587 1.00 77.44 85 LYS A N 1
ATOM 667 C CA . LYS A 1 85 ? 9.343 7.445 -12.151 1.00 77.44 85 LYS A CA 1
ATOM 668 C C . LYS A 1 85 ? 10.837 7.180 -11.896 1.00 77.44 85 LYS A C 1
ATOM 670 O O . LYS A 1 85 ? 11.305 7.367 -10.776 1.00 77.44 85 LYS A O 1
ATOM 675 N N . GLY A 1 86 ? 11.594 6.795 -12.931 1.00 76.50 86 GLY A N 1
ATOM 676 C CA . GLY A 1 86 ? 13.045 6.614 -12.889 1.00 76.50 86 GLY A CA 1
ATOM 677 C C . GLY A 1 86 ? 13.487 5.344 -12.155 1.00 76.50 86 GLY A C 1
ATOM 678 O O . GLY A 1 86 ? 12.965 4.977 -11.107 1.00 76.50 86 GLY A O 1
ATOM 679 N N . ASN A 1 87 ? 14.497 4.654 -12.698 1.00 83.75 87 ASN A N 1
ATOM 680 C CA . ASN A 1 87 ? 15.046 3.416 -12.122 1.00 83.75 87 ASN A CA 1
ATOM 681 C C . ASN A 1 87 ? 13.987 2.327 -11.854 1.00 83.75 87 ASN A C 1
ATOM 683 O O . ASN A 1 87 ? 14.104 1.571 -10.883 1.00 83.75 87 ASN A O 1
ATOM 687 N N . VAL A 1 88 ? 12.956 2.249 -12.704 1.00 91.75 88 VAL A N 1
ATOM 688 C CA . VAL A 1 88 ? 11.960 1.180 -12.634 1.00 91.75 88 VAL A CA 1
ATOM 689 C C . VAL A 1 88 ? 12.610 -0.140 -13.025 1.00 91.75 88 VAL A C 1
ATOM 691 O O . VAL A 1 88 ? 13.274 -0.263 -14.053 1.00 91.75 88 VAL A O 1
ATOM 694 N N . PHE A 1 89 ? 12.410 -1.149 -12.192 1.00 92.44 89 PHE A N 1
ATOM 695 C CA . PHE A 1 89 ? 12.810 -2.520 -12.441 1.00 92.44 89 PHE A CA 1
ATOM 696 C C . PHE A 1 89 ? 11.591 -3.434 -12.381 1.00 92.44 89 PHE A C 1
ATOM 698 O O . PHE A 1 89 ? 10.528 -3.079 -11.870 1.00 92.44 89 PHE A O 1
ATOM 705 N N . ARG A 1 90 ? 11.753 -4.627 -12.950 1.00 93.00 90 ARG A N 1
ATOM 706 C CA . ARG A 1 90 ? 10.702 -5.639 -13.017 1.00 93.00 90 ARG A CA 1
ATOM 707 C C . ARG A 1 90 ? 11.020 -6.806 -12.096 1.00 93.00 90 ARG A C 1
ATOM 709 O O . ARG A 1 90 ? 12.184 -7.207 -11.997 1.00 93.00 90 ARG A O 1
ATOM 716 N N . GLY A 1 91 ? 9.981 -7.305 -11.437 1.00 92.44 91 GLY A N 1
ATOM 717 C CA . GLY A 1 91 ? 9.992 -8.543 -10.669 1.00 92.44 91 GLY A CA 1
ATOM 718 C C . GLY A 1 91 ? 9.813 -9.773 -11.556 1.00 92.44 91 GLY A C 1
ATOM 719 O O . GLY A 1 91 ? 9.672 -9.666 -12.779 1.00 92.44 91 GLY A O 1
ATOM 720 N N . LYS A 1 92 ? 9.813 -10.954 -10.936 1.00 92.38 92 LYS A N 1
ATOM 721 C CA . LYS A 1 92 ? 9.702 -12.256 -11.618 1.00 92.38 92 LYS A CA 1
ATOM 722 C C . LYS A 1 92 ? 8.419 -12.404 -12.441 1.00 92.38 92 LYS A C 1
ATOM 724 O O . LYS A 1 92 ? 8.450 -13.032 -13.493 1.00 92.38 92 LYS A O 1
ATOM 729 N N . SER A 1 93 ? 7.315 -11.808 -11.995 1.00 90.88 93 SER A N 1
ATOM 730 C CA . SER A 1 93 ? 6.025 -11.814 -12.700 1.00 90.88 93 SER A CA 1
ATOM 731 C C . SER A 1 93 ? 5.889 -10.710 -13.758 1.00 90.88 93 SER A C 1
ATOM 733 O O . SER A 1 93 ? 4.867 -10.627 -14.432 1.00 90.88 93 SER A O 1
ATOM 735 N N . GLY A 1 94 ? 6.901 -9.847 -13.916 1.00 90.44 94 GLY A N 1
ATOM 736 C CA . GLY A 1 94 ? 6.848 -8.669 -14.789 1.00 90.44 94 GLY A CA 1
ATOM 737 C C . GLY A 1 94 ? 6.305 -7.405 -14.113 1.00 90.44 94 GLY A C 1
ATOM 738 O O . GLY A 1 94 ? 6.350 -6.334 -14.732 1.00 90.44 94 GLY A O 1
ATOM 739 N N . THR A 1 95 ? 5.873 -7.527 -12.851 1.00 92.31 95 THR A N 1
ATOM 740 C CA . THR A 1 95 ? 5.421 -6.433 -11.982 1.00 92.31 95 THR A CA 1
ATOM 741 C C . THR A 1 95 ? 6.483 -5.339 -11.885 1.00 92.31 95 THR A C 1
ATOM 743 O O . THR A 1 95 ? 7.673 -5.642 -11.769 1.00 92.31 95 THR A O 1
ATOM 746 N N . LYS A 1 96 ? 6.079 -4.066 -11.951 1.00 92.88 96 LYS A N 1
ATOM 747 C CA . LYS A 1 96 ? 7.001 -2.922 -11.944 1.00 92.88 96 LYS A CA 1
ATOM 748 C C . LYS A 1 96 ? 7.211 -2.378 -10.532 1.00 92.88 96 LYS A C 1
ATOM 750 O O . LYS A 1 96 ? 6.324 -2.438 -9.690 1.00 92.88 96 LYS A O 1
ATOM 755 N N . MET A 1 97 ? 8.392 -1.824 -10.286 1.00 93.94 97 MET A N 1
ATOM 756 C CA . MET A 1 97 ? 8.779 -1.233 -9.006 1.00 93.94 97 MET A CA 1
ATOM 757 C C . MET A 1 97 ? 9.889 -0.208 -9.221 1.00 93.94 97 MET A C 1
ATOM 759 O O . MET A 1 97 ? 10.729 -0.405 -10.092 1.00 93.94 97 MET A O 1
ATOM 763 N N . TYR A 1 98 ? 9.954 0.839 -8.403 1.00 92.88 98 TYR A N 1
ATOM 764 C CA . TYR A 1 98 ? 11.140 1.696 -8.290 1.00 92.88 98 TYR A CA 1
ATOM 765 C C . TYR A 1 98 ? 11.740 1.596 -6.886 1.00 92.88 98 TYR A C 1
ATOM 767 O O . TYR A 1 98 ? 11.078 1.207 -5.922 1.00 92.88 98 TYR A O 1
ATOM 775 N N . LYS A 1 99 ? 13.035 1.909 -6.772 1.00 90.56 99 LYS A N 1
ATOM 776 C CA . LYS A 1 99 ? 13.842 1.614 -5.574 1.00 90.56 99 LYS A CA 1
ATOM 777 C C . LYS A 1 99 ? 13.278 2.237 -4.293 1.00 90.56 99 LYS A C 1
ATOM 779 O O . LYS A 1 99 ? 13.263 1.583 -3.256 1.00 90.56 99 LYS A O 1
ATOM 784 N N . GLU A 1 100 ? 12.823 3.483 -4.365 1.00 91.31 100 GLU A N 1
ATOM 785 C CA . GLU A 1 100 ? 12.260 4.184 -3.209 1.00 91.31 100 GLU A CA 1
ATOM 786 C C . GLU A 1 100 ? 10.962 3.527 -2.718 1.00 91.31 100 GLU A C 1
ATOM 788 O O . GLU A 1 100 ? 10.848 3.232 -1.529 1.00 91.31 100 GLU A O 1
ATOM 793 N N . LEU A 1 101 ? 10.034 3.194 -3.624 1.00 94.38 101 LEU A N 1
ATOM 794 C CA . LEU A 1 101 ? 8.801 2.485 -3.271 1.00 94.38 101 LEU A CA 1
ATOM 795 C C . LEU A 1 101 ? 9.082 1.130 -2.621 1.00 94.38 101 LEU A C 1
ATOM 797 O O . LEU A 1 101 ? 8.453 0.799 -1.620 1.00 94.38 101 LEU A O 1
ATOM 801 N N . TYR A 1 102 ? 10.064 0.378 -3.127 1.00 95.00 102 TYR A N 1
ATOM 802 C CA . TYR A 1 102 ? 10.470 -0.887 -2.513 1.00 95.00 102 TYR A CA 1
ATOM 803 C C . TYR A 1 102 ? 10.891 -0.699 -1.048 1.00 95.00 102 TYR A C 1
ATOM 805 O O . TYR A 1 102 ? 10.435 -1.434 -0.174 1.00 95.00 102 TYR A O 1
ATOM 813 N N . PHE A 1 103 ? 11.711 0.314 -0.747 1.00 93.94 103 PHE A N 1
ATOM 814 C CA . PHE A 1 103 ? 12.134 0.582 0.631 1.00 93.94 103 PHE A CA 1
ATOM 815 C C . PHE A 1 103 ? 10.992 1.013 1.543 1.00 93.94 103 PHE A C 1
ATOM 817 O O . PHE A 1 103 ? 10.981 0.619 2.710 1.00 93.94 103 PHE A O 1
ATOM 824 N N . TYR A 1 104 ? 10.034 1.790 1.034 1.00 95.94 104 TYR A N 1
ATOM 825 C CA . TYR A 1 104 ? 8.819 2.080 1.786 1.00 95.94 104 TYR A CA 1
ATOM 826 C C . TYR A 1 104 ? 8.058 0.789 2.076 1.00 95.94 104 TYR A C 1
ATOM 828 O O . TYR A 1 104 ? 7.861 0.452 3.238 1.00 95.94 104 TYR A O 1
ATOM 836 N N . LEU A 1 105 ? 7.700 0.013 1.057 1.00 97.06 105 LEU A N 1
ATOM 837 C CA . LEU A 1 105 ? 6.847 -1.163 1.229 1.00 97.06 105 LEU A CA 1
ATOM 838 C C . LEU A 1 105 ? 7.480 -2.263 2.100 1.00 97.06 105 LEU A C 1
ATOM 840 O O . LEU A 1 105 ? 6.760 -2.973 2.796 1.00 97.06 105 LEU A O 1
ATOM 844 N N . MET A 1 106 ? 8.813 -2.354 2.168 1.00 96.94 106 MET A N 1
ATOM 845 C CA . MET A 1 106 ? 9.504 -3.246 3.113 1.00 96.94 106 MET A CA 1
ATOM 846 C C . MET A 1 106 ? 9.288 -2.883 4.596 1.00 96.94 106 MET A C 1
ATOM 848 O O . MET A 1 106 ? 9.584 -3.701 5.465 1.00 96.94 106 MET A O 1
ATOM 852 N N . ARG A 1 107 ? 8.770 -1.685 4.905 1.00 97.81 107 ARG A N 1
ATOM 853 C CA . ARG A 1 107 ? 8.428 -1.232 6.268 1.00 97.81 107 ARG A CA 1
ATOM 854 C C . ARG A 1 107 ? 6.999 -1.590 6.692 1.00 97.81 107 ARG A C 1
ATOM 856 O O . ARG A 1 107 ? 6.650 -1.339 7.840 1.00 97.81 107 ARG A O 1
ATOM 863 N N . VAL A 1 108 ? 6.176 -2.127 5.790 1.00 98.25 108 VAL A N 1
ATOM 864 C CA . VAL A 1 108 ? 4.805 -2.569 6.100 1.00 98.25 108 VAL A CA 1
ATOM 865 C C . VAL A 1 108 ? 4.841 -3.678 7.145 1.00 98.25 108 VAL A C 1
ATOM 867 O O . VAL A 1 108 ? 5.713 -4.541 7.073 1.00 98.25 108 VAL A O 1
ATOM 870 N N . GLU A 1 109 ? 3.920 -3.665 8.112 1.00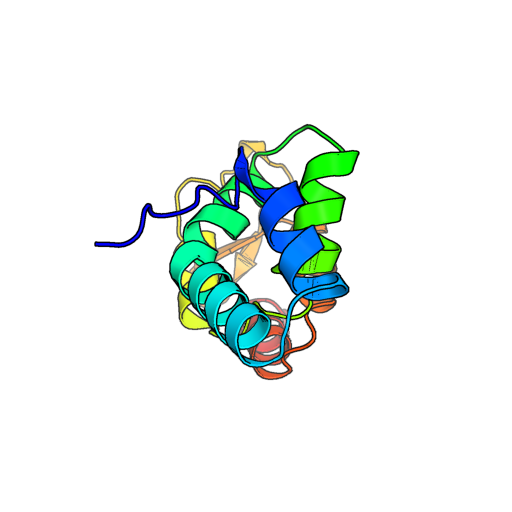 98.12 109 GLU A N 1
ATOM 871 C CA . GLU A 1 109 ? 3.924 -4.578 9.265 1.00 98.12 109 GLU A CA 1
ATOM 872 C C . GLU A 1 109 ? 3.617 -6.027 8.882 1.00 98.12 109 GLU A C 1
ATOM 874 O O . GLU A 1 109 ? 4.214 -6.953 9.442 1.00 98.12 109 GLU A O 1
ATOM 879 N N . ALA A 1 110 ? 2.744 -6.231 7.897 1.00 98.19 110 ALA A N 1
ATOM 880 C CA . ALA A 1 110 ? 2.347 -7.552 7.439 1.00 98.19 110 ALA A CA 1
ATOM 881 C C . ALA A 1 110 ? 3.529 -8.312 6.807 1.00 98.19 110 ALA A C 1
ATOM 883 O O . ALA A 1 110 ? 4.016 -7.963 5.732 1.00 98.19 110 ALA A O 1
ATOM 884 N N . GLU A 1 111 ? 3.956 -9.407 7.443 1.00 97.94 111 GLU A N 1
ATOM 885 C CA . GLU A 1 111 ? 5.066 -10.250 6.969 1.00 97.94 111 GLU A CA 1
ATOM 886 C C . GLU A 1 111 ? 4.837 -10.764 5.547 1.00 97.94 111 GLU A C 1
ATOM 888 O O . GLU A 1 111 ? 5.709 -10.621 4.700 1.00 97.94 111 GLU A O 1
ATOM 893 N N . ARG A 1 112 ? 3.614 -11.205 5.234 1.00 97.88 112 ARG A N 1
ATOM 894 C CA . ARG A 1 112 ? 3.235 -11.670 3.890 1.00 97.88 112 ARG A CA 1
ATOM 895 C C . ARG A 1 112 ? 3.440 -10.635 2.777 1.00 97.88 112 ARG A C 1
ATOM 897 O O . ARG A 1 112 ? 3.657 -11.020 1.631 1.00 97.88 112 ARG A O 1
ATOM 904 N N . ILE A 1 113 ? 3.384 -9.336 3.089 1.00 98.38 113 ILE A N 1
ATOM 905 C CA . ILE A 1 113 ? 3.708 -8.273 2.126 1.00 98.38 113 ILE A CA 1
ATOM 906 C C . ILE A 1 113 ? 5.215 -8.227 1.886 1.00 98.38 113 ILE A C 1
ATOM 908 O O . ILE A 1 113 ? 5.653 -8.186 0.738 1.00 98.38 113 ILE A O 1
ATOM 912 N N . ARG A 1 114 ? 6.013 -8.287 2.956 1.00 97.69 114 ARG A N 1
ATOM 913 C CA . ARG A 1 114 ? 7.478 -8.320 2.862 1.00 97.69 114 ARG A CA 1
ATOM 914 C C . ARG A 1 114 ? 7.971 -9.585 2.158 1.00 97.69 114 ARG A C 1
ATOM 916 O O . ARG A 1 114 ? 8.853 -9.488 1.310 1.00 97.69 114 ARG A O 1
ATOM 923 N N . ASP A 1 115 ? 7.356 -10.732 2.427 1.00 97.62 115 ASP A N 1
ATOM 924 C CA . ASP A 1 115 ? 7.654 -11.995 1.747 1.00 97.62 115 ASP A CA 1
ATOM 925 C C . ASP A 1 115 ? 7.338 -11.914 0.259 1.00 97.62 115 ASP A C 1
ATOM 927 O O . ASP A 1 115 ? 8.159 -12.309 -0.567 1.00 97.62 115 ASP A O 1
ATOM 931 N N . PHE A 1 116 ? 6.176 -11.357 -0.102 1.00 96.88 116 PHE A N 1
ATOM 932 C CA . PHE A 1 116 ? 5.835 -11.107 -1.499 1.00 96.88 116 PHE A CA 1
ATOM 933 C C . PHE A 1 116 ? 6.890 -10.229 -2.177 1.00 96.88 116 PHE A C 1
ATOM 935 O O . PHE A 1 116 ? 7.401 -10.606 -3.228 1.00 96.88 116 PHE A O 1
ATOM 942 N N . LEU A 1 117 ? 7.265 -9.101 -1.566 1.00 96.69 117 LEU A N 1
ATOM 943 C CA . LEU A 1 117 ? 8.285 -8.199 -2.107 1.00 96.69 117 LEU A CA 1
ATOM 944 C C . LEU A 1 117 ? 9.631 -8.907 -2.287 1.00 96.69 117 LEU A C 1
ATOM 946 O O . LEU A 1 117 ? 10.267 -8.767 -3.332 1.00 96.69 117 LEU A O 1
ATOM 950 N N . PHE A 1 118 ? 10.050 -9.695 -1.298 1.00 95.62 118 PHE A N 1
ATOM 951 C CA . PHE A 1 118 ? 11.288 -10.461 -1.359 1.00 95.62 118 PHE A CA 1
ATOM 952 C C . PHE A 1 118 ? 11.240 -11.517 -2.467 1.00 95.62 118 PHE A C 1
ATOM 954 O O . PHE A 1 118 ? 12.142 -11.591 -3.296 1.00 95.62 118 PHE A O 1
ATOM 961 N N . ILE A 1 119 ? 10.181 -12.322 -2.535 1.00 95.12 119 ILE A N 1
ATOM 962 C CA . ILE A 1 119 ? 10.036 -13.365 -3.555 1.00 95.12 119 ILE A CA 1
ATOM 963 C C . ILE A 1 119 ? 9.992 -12.749 -4.953 1.00 95.12 119 ILE A C 1
ATOM 965 O O . ILE A 1 119 ? 10.648 -13.267 -5.860 1.00 95.12 119 ILE A O 1
ATOM 969 N N . GLU A 1 120 ? 9.242 -11.664 -5.124 1.00 95.25 120 GLU A N 1
ATOM 970 C CA . GLU A 1 120 ? 8.983 -11.038 -6.417 1.00 95.25 120 GLU A CA 1
ATOM 971 C C . GLU A 1 120 ? 10.196 -10.265 -6.946 1.00 95.25 120 GLU A C 1
ATOM 973 O O . GLU A 1 120 ? 10.479 -10.322 -8.146 1.00 95.25 120 GLU A O 1
ATOM 978 N N . PHE A 1 121 ? 10.936 -9.577 -6.070 1.00 93.38 121 PHE A N 1
ATOM 979 C CA . PHE A 1 121 ? 11.961 -8.610 -6.472 1.00 93.38 121 PHE A CA 1
ATOM 980 C C . PHE A 1 121 ? 13.380 -8.915 -5.995 1.00 93.38 121 PHE A C 1
ATOM 982 O O . PHE A 1 121 ? 14.316 -8.304 -6.519 1.00 93.38 121 PHE A O 1
ATOM 989 N N . ASN A 1 122 ? 13.587 -9.842 -5.055 1.00 85.19 122 ASN A N 1
ATOM 990 C CA . ASN A 1 122 ? 14.945 -10.217 -4.682 1.00 85.19 122 ASN A CA 1
ATOM 991 C C . ASN A 1 122 ? 15.588 -10.995 -5.838 1.00 85.19 122 ASN A C 1
ATOM 993 O O . ASN A 1 122 ? 15.184 -12.112 -6.182 1.00 85.19 122 ASN A O 1
ATOM 997 N N . ARG A 1 123 ? 16.573 -10.357 -6.472 1.00 58.81 123 ARG A N 1
ATOM 998 C CA . ARG A 1 123 ? 17.370 -10.949 -7.543 1.00 58.81 123 ARG A CA 1
ATOM 999 C C . ARG A 1 123 ? 18.369 -11.903 -6.898 1.00 58.81 123 ARG A C 1
ATOM 1001 O O . ARG A 1 123 ? 19.225 -11.468 -6.134 1.00 58.81 123 ARG A O 1
ATOM 1008 N N . THR A 1 124 ? 18.193 -13.191 -7.172 1.00 47.00 124 THR A N 1
ATOM 1009 C CA . THR A 1 124 ? 19.263 -14.186 -7.015 1.00 47.00 124 THR A CA 1
ATOM 1010 C C . THR A 1 124 ? 20.220 -14.062 -8.188 1.00 47.00 124 THR A C 1
ATOM 1012 O O . THR A 1 124 ? 19.748 -13.657 -9.277 1.00 47.00 124 THR A O 1
#